Protein AF-A0AA38IHN2-F1 (afdb_monomer)

Secondary structure (DSSP, 8-state):
---EE-TTTSTT-TT---SEEETTEEE-----EE-HHHHHHEEEEEEE--TT-SBPEEEEEE--SHHHHHHHHHHHHHHHHHHHHHHHHHHHHHS--

Mean predicted aligned error: 12.65 Å

pLDDT: mean 80.94, std 10.24, range [51.09, 93.75]

Organism: NCBI:txid2755281

Nearest PDB structures (foldseek):
  2v0s-assembly1_A  TM=8.621E-01  e=1.136E-01  Homo sapiens
  7n94-assembly2_B  TM=8.777E-01  e=2.914E-01  Homo sapiens
  5neu-assembly1_A  TM=3.545E-01  e=6.604E+00  Homo sapiens

Foldseek 3Di:
DDKDWQACPWAARVVRAFFFQDPVGTHNPDIDIDDPVQRVFWNGWYWADDPPDRGTDIDIDGHDPVVVVVVVVVVVVVVVVCVVVVVVVVVVVVVPD

Sequence (97 aa):
MGWKILNGNKEGDEEGKWTYVGARGESIIDHGIGNEEAWEEIQSFKVVETLESDHMRVEIKIKGKEQEYEKQERRNERKEIEKKYGMKREFKDTEVD

Structure (mmCIF, N/CA/C/O backbone):
data_AF-A0AA38IHN2-F1
#
_entry.id   AF-A0AA38IHN2-F1
#
loop_
_atom_site.group_PDB
_atom_site.id
_atom_site.type_symbol
_atom_site.label_atom_id
_atom_site.label_alt_id
_atom_site.label_comp_id
_atom_site.label_asym_id
_atom_site.label_entity_id
_atom_site.label_seq_id
_atom_site.pdbx_PDB_ins_code
_atom_site.Cartn_x
_atom_site.Cartn_y
_atom_site.Cartn_z
_atom_site.occupancy
_atom_site.B_iso_or_equiv
_atom_site.auth_seq_id
_atom_site.auth_comp_id
_atom_site.auth_asym_id
_atom_site.auth_atom_id
_atom_site.pdbx_PDB_model_num
ATOM 1 N N . MET A 1 1 ? -16.774 -12.957 -0.681 1.00 64.69 1 MET A N 1
ATOM 2 C CA . MET A 1 1 ? -15.316 -12.984 -0.452 1.00 64.69 1 MET A CA 1
ATOM 3 C C . MET A 1 1 ? -14.628 -13.071 -1.798 1.00 64.69 1 MET A C 1
ATOM 5 O O . MET A 1 1 ? -14.840 -14.045 -2.508 1.00 64.69 1 MET A O 1
ATOM 9 N N . GLY A 1 2 ? -13.881 -12.037 -2.170 1.00 86.06 2 GLY A N 1
ATOM 10 C CA . GLY A 1 2 ? -13.110 -12.002 -3.409 1.00 86.06 2 GLY A CA 1
ATOM 11 C C . GLY A 1 2 ? -11.718 -11.441 -3.147 1.00 86.06 2 GLY A C 1
ATOM 12 O O . GLY A 1 2 ? -11.530 -10.670 -2.204 1.00 86.06 2 GLY A O 1
ATOM 13 N N . TRP A 1 3 ? -10.7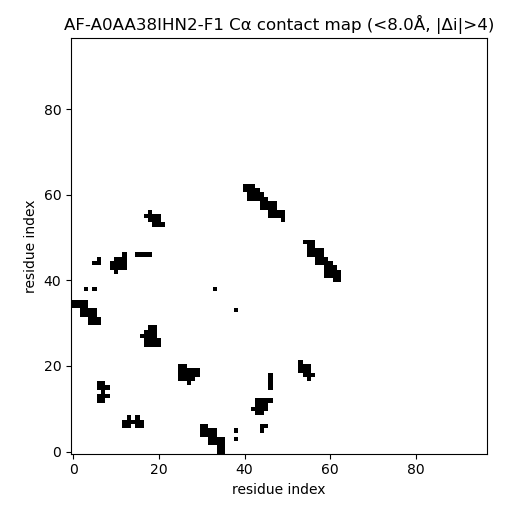60 -11.849 -3.971 1.00 90.75 3 TRP A N 1
ATOM 14 C CA . TRP A 1 3 ? -9.430 -11.254 -4.022 1.00 90.75 3 TRP A CA 1
ATOM 15 C C . TRP A 1 3 ? -9.429 -10.128 -5.053 1.00 90.75 3 TRP A C 1
ATOM 17 O O . TRP A 1 3 ? -10.032 -10.265 -6.119 1.00 90.75 3 TRP A O 1
ATOM 27 N N . LYS A 1 4 ? -8.773 -9.017 -4.730 1.00 89.75 4 LYS A N 1
ATOM 28 C CA . LYS A 1 4 ? -8.653 -7.838 -5.590 1.00 89.75 4 LYS A CA 1
ATOM 29 C C . LYS A 1 4 ? -7.180 -7.573 -5.882 1.00 89.75 4 LYS A C 1
ATOM 31 O O . LYS A 1 4 ? -6.344 -7.681 -4.985 1.00 89.75 4 LYS A O 1
ATOM 36 N N . ILE A 1 5 ? -6.880 -7.221 -7.130 1.00 90.44 5 ILE A N 1
ATOM 37 C CA . ILE A 1 5 ? -5.556 -6.748 -7.549 1.00 90.44 5 ILE A CA 1
ATOM 38 C C . ILE A 1 5 ? -5.451 -5.266 -7.188 1.00 90.44 5 ILE A C 1
ATOM 40 O O . ILE A 1 5 ? -6.369 -4.504 -7.477 1.00 90.44 5 ILE A O 1
ATOM 44 N N . LEU A 1 6 ? -4.353 -4.869 -6.548 1.00 90.44 6 LEU A N 1
ATOM 45 C CA . LEU A 1 6 ? -4.120 -3.501 -6.080 1.00 90.44 6 LEU A CA 1
ATOM 46 C C . LEU A 1 6 ? -3.524 -2.604 -7.171 1.00 90.44 6 LEU A C 1
ATOM 48 O O . LEU A 1 6 ? -3.957 -1.461 -7.302 1.00 90.44 6 LEU A O 1
ATOM 52 N N . ASN A 1 7 ? -2.580 -3.120 -7.967 1.00 89.25 7 ASN A N 1
ATOM 53 C CA . ASN A 1 7 ? -1.945 -2.380 -9.065 1.00 89.25 7 ASN A CA 1
ATOM 54 C C . ASN A 1 7 ? -3.011 -1.809 -10.011 1.00 89.25 7 ASN A C 1
ATOM 56 O O . ASN A 1 7 ? -3.925 -2.540 -10.408 1.00 89.25 7 ASN A O 1
ATOM 60 N N . GLY A 1 8 ? -2.918 -0.521 -10.350 1.00 86.06 8 GLY A N 1
ATOM 61 C CA . GLY A 1 8 ? -3.872 0.152 -11.245 1.00 86.06 8 GLY A CA 1
ATOM 62 C C . GLY A 1 8 ? -5.286 0.376 -10.689 1.00 86.06 8 GLY A C 1
ATOM 63 O O . GLY A 1 8 ? -6.044 1.154 -11.256 1.00 86.06 8 GLY A O 1
ATOM 64 N N . ASN A 1 9 ? -5.678 -0.293 -9.599 1.00 88.31 9 ASN A N 1
ATOM 65 C CA . ASN A 1 9 ? -7.052 -0.251 -9.080 1.00 88.31 9 ASN A CA 1
ATOM 66 C C . ASN A 1 9 ? -7.162 0.464 -7.727 1.00 88.31 9 ASN A C 1
ATOM 68 O O . ASN A 1 9 ? -8.264 0.835 -7.315 1.00 88.31 9 ASN A O 1
ATOM 72 N N . LYS A 1 10 ? -6.051 0.603 -6.998 1.00 90.00 10 LYS A N 1
ATOM 73 C CA . LYS A 1 10 ? -5.997 1.277 -5.701 1.00 90.00 10 LYS A CA 1
ATOM 74 C C . LYS A 1 10 ? -5.389 2.672 -5.850 1.00 90.00 10 LYS A C 1
ATOM 76 O O . LYS A 1 10 ? -4.482 2.883 -6.649 1.00 90.00 10 LYS A O 1
ATOM 81 N N . GLU A 1 11 ? -5.885 3.611 -5.049 1.00 87.81 11 GLU A N 1
ATOM 82 C CA . GLU A 1 11 ? -5.404 4.996 -5.015 1.00 87.81 11 GLU A CA 1
ATOM 83 C C . GLU A 1 11 ? -3.877 5.059 -4.823 1.00 87.81 11 GLU A C 1
ATOM 85 O O . GLU A 1 11 ? -3.319 4.378 -3.954 1.00 87.81 11 GLU A O 1
ATOM 90 N N . GLY A 1 12 ? -3.209 5.884 -5.634 1.00 81.38 12 GLY A N 1
ATOM 91 C CA . GLY A 1 12 ? -1.751 6.056 -5.628 1.00 81.38 12 GLY A CA 1
ATOM 92 C C . GLY A 1 12 ? -0.995 5.371 -6.774 1.00 81.38 12 GLY A C 1
ATOM 93 O O . GLY A 1 12 ? 0.172 5.701 -6.980 1.00 81.38 12 GLY A O 1
ATOM 94 N N . ASP A 1 13 ? -1.647 4.489 -7.540 1.00 80.56 13 ASP A N 1
ATOM 95 C CA . ASP A 1 13 ? -1.068 3.776 -8.695 1.00 80.56 13 ASP A CA 1
ATOM 96 C C . ASP A 1 13 ? -2.024 3.758 -9.896 1.00 80.56 13 ASP A C 1
ATOM 98 O O . ASP A 1 13 ? -2.131 2.763 -10.602 1.00 80.56 13 ASP A O 1
ATOM 102 N N . GLU A 1 14 ? -2.777 4.837 -10.108 1.00 71.19 14 GLU A N 1
ATOM 103 C CA . GLU A 1 14 ? -3.890 4.887 -11.073 1.00 71.19 14 GLU A CA 1
ATOM 104 C C . GLU A 1 14 ? -3.463 4.648 -12.531 1.00 71.19 14 GLU A C 1
ATOM 106 O O . GLU A 1 14 ? -4.252 4.162 -13.337 1.00 71.19 14 GLU A O 1
ATOM 111 N N . GLU A 1 15 ? -2.207 4.945 -12.868 1.00 68.38 15 GLU A N 1
ATOM 112 C CA . GLU A 1 15 ? -1.644 4.682 -14.197 1.00 68.38 15 GLU A CA 1
ATOM 113 C C . GLU A 1 15 ? -1.193 3.223 -14.378 1.00 68.38 15 GLU A C 1
ATOM 115 O O . GLU A 1 15 ? -1.010 2.791 -15.513 1.00 68.38 15 GLU A O 1
ATOM 120 N N . GLY A 1 16 ? -1.035 2.458 -13.288 1.00 64.81 16 GLY A N 1
ATOM 121 C CA . GLY A 1 16 ? -0.514 1.091 -13.309 1.00 64.81 16 GLY A CA 1
ATOM 122 C C . GLY A 1 16 ? 0.914 1.043 -13.846 1.00 64.81 16 GLY A C 1
ATOM 123 O O . GLY A 1 16 ? 1.140 0.715 -15.010 1.00 64.81 16 GLY A O 1
ATOM 124 N N . LYS A 1 17 ? 1.895 1.386 -13.007 1.00 65.50 17 LYS A N 1
ATOM 125 C CA . LYS A 1 17 ? 3.291 1.468 -13.460 1.00 65.50 17 LYS A CA 1
ATOM 126 C C . LYS A 1 17 ? 3.943 0.088 -13.576 1.00 65.50 17 LYS A C 1
ATOM 128 O O . LYS A 1 17 ? 3.613 -0.848 -12.844 1.00 65.50 17 LYS A O 1
ATOM 133 N N . TRP A 1 18 ? 4.894 -0.025 -14.502 1.00 74.31 18 TRP A N 1
ATOM 134 C CA . TRP A 1 18 ? 5.748 -1.202 -14.665 1.00 74.31 18 TRP A CA 1
A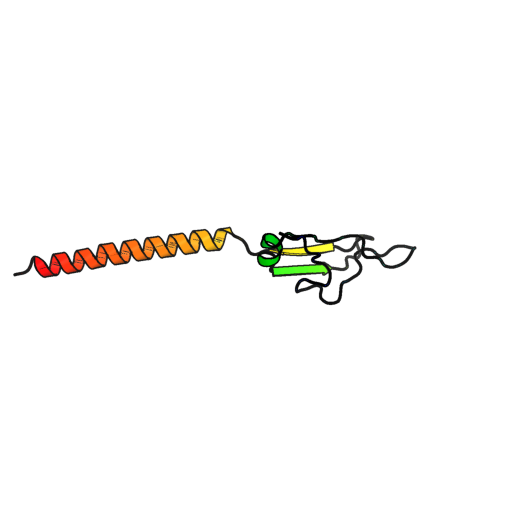TOM 135 C C . TRP A 1 18 ? 6.449 -1.535 -13.354 1.00 74.31 18 TRP A C 1
ATOM 137 O O . TRP A 1 18 ? 6.854 -0.628 -12.642 1.00 74.31 18 TRP A O 1
ATOM 147 N N . THR A 1 19 ? 6.624 -2.813 -13.029 1.00 73.19 19 THR A N 1
ATOM 148 C CA . THR A 1 19 ? 7.360 -3.211 -11.816 1.00 73.19 19 THR A CA 1
ATOM 149 C C . THR A 1 19 ? 8.745 -3.754 -12.123 1.00 73.19 19 THR A C 1
ATOM 151 O O . THR A 1 19 ? 9.500 -4.064 -11.211 1.00 73.19 19 THR A O 1
ATOM 154 N N . TYR A 1 20 ? 9.098 -3.847 -13.402 1.00 74.12 20 TYR A N 1
ATOM 155 C CA . TYR A 1 20 ? 10.376 -4.358 -13.861 1.00 74.12 20 TYR A CA 1
ATOM 156 C C . TYR A 1 20 ? 10.807 -3.672 -15.150 1.00 74.12 20 TYR A C 1
ATOM 158 O O . TYR A 1 20 ? 9.998 -3.495 -16.067 1.00 74.12 20 TYR A O 1
ATOM 166 N N . VAL A 1 21 ? 12.096 -3.348 -15.228 1.00 76.31 21 VAL A N 1
ATOM 167 C CA . VAL A 1 21 ? 12.741 -2.809 -16.426 1.00 76.31 21 VAL A CA 1
ATOM 168 C C . VAL A 1 21 ? 14.029 -3.584 -16.668 1.00 76.31 21 VAL A C 1
ATOM 170 O O . VAL A 1 21 ? 15.008 -3.444 -15.939 1.00 76.31 21 VAL A O 1
ATOM 173 N N . GLY A 1 22 ? 14.035 -4.403 -17.718 1.00 76.81 22 GLY A N 1
ATOM 174 C CA . GLY A 1 22 ? 15.188 -5.220 -18.087 1.00 76.81 22 GLY A CA 1
ATOM 175 C C . GLY A 1 22 ? 15.521 -5.142 -19.570 1.00 76.81 22 GLY A C 1
ATOM 176 O O . GLY A 1 22 ? 14.854 -4.477 -20.357 1.00 76.81 22 GLY A O 1
ATOM 177 N N . ALA A 1 23 ? 16.534 -5.901 -19.996 1.00 73.50 23 ALA A N 1
ATOM 178 C CA . ALA A 1 23 ? 16.995 -5.920 -21.392 1.00 73.50 23 ALA A CA 1
ATOM 179 C C . ALA A 1 23 ? 15.914 -6.334 -22.416 1.00 73.50 23 ALA A C 1
ATOM 181 O O . ALA A 1 23 ? 16.095 -6.146 -23.617 1.00 73.50 23 ALA A O 1
ATOM 182 N N . ARG A 1 24 ? 14.803 -6.923 -21.953 1.00 76.56 24 ARG A N 1
ATOM 183 C CA . ARG A 1 24 ? 13.658 -7.355 -22.771 1.00 76.56 24 ARG A CA 1
ATOM 184 C C . ARG A 1 24 ? 12.487 -6.363 -22.767 1.00 76.56 24 ARG A C 1
ATOM 186 O O . ARG A 1 24 ? 11.452 -6.680 -23.344 1.00 76.56 24 ARG A O 1
ATOM 193 N N . GLY A 1 25 ? 12.658 -5.191 -22.158 1.00 77.62 25 GLY A N 1
ATOM 194 C CA . GLY A 1 25 ? 11.632 -4.158 -22.038 1.00 77.62 25 GLY A CA 1
ATOM 195 C C . GLY A 1 25 ? 11.029 -4.063 -20.636 1.00 77.62 25 GLY A C 1
ATOM 196 O O . GLY A 1 25 ? 11.575 -4.590 -19.663 1.00 77.62 25 GLY A O 1
ATOM 197 N N . GLU A 1 26 ? 9.906 -3.356 -20.562 1.00 79.94 26 GLU A N 1
ATOM 198 C CA . GLU A 1 26 ? 9.177 -3.041 -19.332 1.00 79.94 26 GLU A CA 1
ATOM 199 C C . GLU A 1 26 ? 8.066 -4.075 -19.095 1.00 79.94 26 GLU A C 1
ATOM 201 O O . GLU A 1 26 ? 7.431 -4.557 -20.038 1.00 79.94 26 GLU A O 1
ATOM 206 N N . SER A 1 27 ? 7.849 -4.495 -17.848 1.00 78.56 27 SER A N 1
ATOM 207 C CA . SER A 1 27 ? 6.822 -5.490 -17.504 1.00 78.56 27 SER A CA 1
ATOM 208 C C . SER A 1 27 ? 6.253 -5.273 -16.102 1.00 78.56 27 SER A C 1
ATOM 210 O O . SER A 1 27 ? 6.909 -4.705 -15.232 1.00 78.56 27 SER A O 1
ATOM 212 N N . ILE A 1 28 ? 5.024 -5.744 -15.876 1.00 77.06 28 ILE A N 1
ATOM 213 C CA . ILE A 1 28 ? 4.415 -5.859 -14.543 1.00 77.06 28 ILE A CA 1
ATOM 214 C C . ILE A 1 28 ? 4.563 -7.319 -14.119 1.00 77.06 28 ILE A C 1
ATOM 216 O O . ILE A 1 28 ? 3.895 -8.192 -14.669 1.00 77.06 28 ILE A O 1
ATOM 220 N N . ILE A 1 29 ? 5.474 -7.591 -13.190 1.00 82.12 29 ILE A N 1
ATOM 221 C CA . ILE A 1 29 ? 5.728 -8.941 -12.657 1.00 82.12 29 ILE A CA 1
ATOM 222 C C . ILE A 1 29 ? 5.496 -9.031 -11.145 1.00 82.12 29 ILE A C 1
ATOM 224 O O . ILE A 1 29 ? 5.397 -10.131 -10.605 1.00 82.12 29 ILE A O 1
ATOM 228 N N . ASP A 1 30 ? 5.312 -7.888 -10.483 1.00 81.56 30 ASP A N 1
ATOM 229 C CA . ASP A 1 30 ? 5.056 -7.773 -9.053 1.00 81.56 30 ASP A CA 1
ATOM 230 C C . ASP A 1 30 ? 3.624 -7.269 -8.826 1.00 81.56 30 ASP A C 1
ATOM 232 O O . ASP A 1 30 ? 3.259 -6.145 -9.183 1.00 81.56 30 ASP A O 1
ATOM 236 N N . HIS A 1 31 ? 2.786 -8.110 -8.219 1.00 84.38 31 HIS A N 1
ATOM 237 C CA . HIS A 1 31 ? 1.375 -7.802 -7.990 1.00 84.38 31 HIS A CA 1
ATOM 238 C C . HIS A 1 31 ? 1.031 -7.738 -6.504 1.00 84.38 31 HIS A C 1
ATOM 240 O O . HIS A 1 31 ? 1.290 -8.671 -5.744 1.00 84.38 31 HIS A O 1
ATOM 246 N N . GLY A 1 32 ? 0.360 -6.660 -6.103 1.00 88.19 32 GLY A N 1
ATOM 247 C CA . GLY A 1 32 ? -0.337 -6.583 -4.828 1.00 88.19 32 GLY A CA 1
ATOM 248 C C . GLY A 1 32 ? -1.712 -7.238 -4.938 1.00 88.19 32 GLY A C 1
ATOM 249 O O . GLY A 1 32 ? -2.509 -6.856 -5.793 1.00 88.19 32 GLY A O 1
ATOM 250 N N . ILE A 1 33 ? -2.011 -8.204 -4.069 1.00 91.62 33 ILE A N 1
ATOM 251 C CA . ILE A 1 33 ? -3.316 -8.873 -4.007 1.00 91.62 33 ILE A CA 1
ATOM 252 C C . ILE A 1 33 ? -3.825 -8.809 -2.568 1.00 91.62 33 ILE A C 1
ATOM 254 O O . ILE A 1 33 ? -3.116 -9.187 -1.638 1.00 91.62 33 ILE A O 1
ATOM 258 N N . GLY A 1 34 ? -5.056 -8.334 -2.384 1.00 91.19 34 GLY A N 1
ATOM 259 C CA . GLY A 1 34 ? -5.692 -8.206 -1.073 1.00 91.19 34 GLY A CA 1
ATOM 260 C C . GLY A 1 34 ? -7.104 -8.776 -1.063 1.00 91.19 34 GLY A C 1
ATOM 261 O O . GLY A 1 34 ? -7.781 -8.811 -2.092 1.00 91.19 34 GLY A O 1
ATOM 262 N N . ASN A 1 35 ? -7.556 -9.237 0.102 1.00 93.19 35 ASN A N 1
ATOM 263 C CA . ASN A 1 35 ? -8.973 -9.504 0.323 1.00 93.19 35 ASN A CA 1
ATOM 264 C C . ASN A 1 35 ? -9.726 -8.175 0.542 1.00 93.19 35 ASN A C 1
ATOM 266 O O . ASN A 1 35 ? -9.146 -7.090 0.511 1.00 93.19 35 ASN A O 1
ATOM 270 N N . GLU A 1 36 ? -11.037 -8.256 0.746 1.00 91.31 36 GLU A N 1
ATOM 271 C CA . GLU A 1 36 ? -11.884 -7.076 0.940 1.00 91.31 36 GLU A CA 1
ATOM 272 C C . GLU A 1 36 ? -11.512 -6.260 2.189 1.00 91.31 36 GLU A C 1
ATOM 274 O O . GLU A 1 36 ? -11.429 -5.041 2.100 1.00 91.31 36 GLU A O 1
ATOM 279 N N . GLU A 1 37 ? -11.171 -6.917 3.301 1.00 89.56 37 GLU A N 1
ATOM 280 C CA . GLU A 1 37 ? -10.690 -6.243 4.519 1.00 89.56 37 GLU A CA 1
ATOM 281 C C . GLU A 1 37 ? -9.380 -5.479 4.260 1.00 89.56 37 GLU A C 1
ATOM 283 O O . GLU A 1 37 ? -9.279 -4.285 4.533 1.00 89.56 37 GLU A O 1
ATOM 288 N N . ALA A 1 38 ? -8.392 -6.131 3.639 1.00 89.94 38 ALA A N 1
ATOM 289 C CA . ALA A 1 38 ? -7.135 -5.482 3.283 1.00 89.94 38 ALA A CA 1
ATOM 290 C C . ALA A 1 38 ? -7.354 -4.313 2.312 1.00 89.94 38 ALA A C 1
ATOM 292 O O . ALA A 1 38 ? -6.689 -3.285 2.421 1.00 89.94 38 ALA A O 1
ATOM 293 N N . TRP A 1 39 ? -8.302 -4.436 1.379 1.00 89.88 39 TRP A N 1
ATOM 294 C CA . TRP A 1 39 ? -8.645 -3.358 0.454 1.00 89.88 39 TRP A CA 1
ATOM 295 C C . TRP A 1 39 ? -9.115 -2.092 1.176 1.00 89.88 39 TRP A C 1
ATOM 297 O O . TRP A 1 39 ? -8.759 -0.988 0.758 1.00 89.88 39 TRP A O 1
ATOM 307 N N . GLU A 1 40 ? -9.912 -2.241 2.233 1.00 89.50 40 GLU A N 1
ATOM 308 C CA . GLU A 1 40 ? -10.418 -1.125 3.036 1.00 89.50 40 GLU A CA 1
ATOM 309 C C . GLU A 1 40 ? -9.328 -0.499 3.914 1.00 89.50 40 GLU A C 1
ATOM 311 O O . GLU A 1 40 ? -9.297 0.718 4.101 1.00 89.50 40 GLU A O 1
ATOM 316 N N . GLU A 1 41 ? -8.404 -1.311 4.423 1.00 90.69 41 GLU A N 1
ATOM 317 C CA . GLU A 1 41 ? -7.338 -0.854 5.318 1.00 90.69 41 GLU A CA 1
ATOM 318 C C . GLU A 1 41 ? -6.169 -0.196 4.592 1.00 90.69 41 GLU A C 1
ATOM 320 O O . GLU A 1 41 ? -5.525 0.711 5.131 1.00 90.69 41 GLU A O 1
ATOM 325 N N . ILE A 1 42 ? -5.876 -0.638 3.370 1.00 91.94 42 ILE A N 1
ATOM 326 C CA . ILE A 1 42 ? -4.858 -0.015 2.533 1.00 91.94 42 ILE A CA 1
ATOM 327 C C . ILE A 1 42 ? -5.366 1.374 2.144 1.00 91.94 42 ILE A C 1
ATOM 329 O O . ILE A 1 42 ? -6.423 1.526 1.545 1.00 91.94 42 ILE A O 1
ATOM 333 N N . GLN A 1 43 ? -4.611 2.408 2.484 1.00 91.50 43 GLN A N 1
ATOM 334 C CA . GLN A 1 43 ? -4.898 3.790 2.112 1.00 91.50 43 GLN A CA 1
ATOM 335 C C . GLN A 1 43 ? -4.378 4.095 0.713 1.00 91.50 43 GLN A C 1
ATOM 337 O O . GLN A 1 43 ? -5.078 4.716 -0.072 1.00 91.50 43 GLN A O 1
ATOM 342 N N . SER A 1 44 ? -3.172 3.627 0.392 1.00 91.38 44 SER A N 1
ATOM 343 C CA . SER A 1 44 ? -2.587 3.812 -0.932 1.00 91.38 44 SER A CA 1
ATOM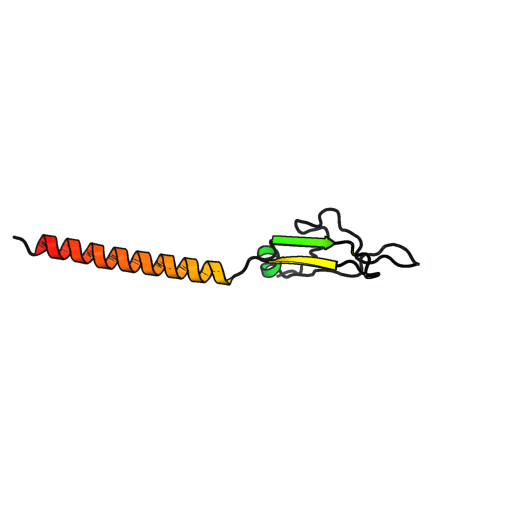 344 C C . SER A 1 44 ? -1.679 2.654 -1.305 1.00 91.38 44 SER A C 1
ATOM 346 O O . SER A 1 44 ? -1.025 2.063 -0.441 1.00 91.38 44 SER A O 1
ATOM 348 N N . PHE A 1 45 ? -1.587 2.391 -2.598 1.00 92.19 45 PHE A N 1
ATOM 349 C CA . PHE A 1 45 ? -0.640 1.463 -3.197 1.00 92.19 45 PHE A CA 1
ATOM 350 C C . PHE A 1 45 ? 0.058 2.208 -4.329 1.00 92.19 45 PHE A C 1
ATOM 352 O O . PHE A 1 45 ? -0.625 2.883 -5.086 1.00 92.19 45 PHE A O 1
ATOM 359 N N . LYS A 1 46 ? 1.389 2.142 -4.418 1.00 90.19 46 LYS A N 1
ATOM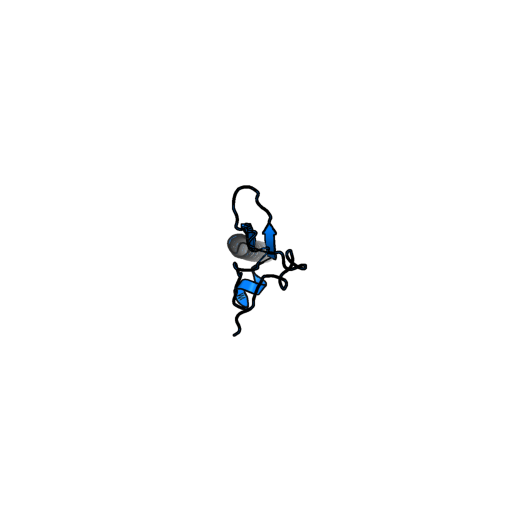 360 C CA . LYS A 1 46 ? 2.149 2.765 -5.509 1.00 90.19 46 LYS A CA 1
ATOM 361 C C . LYS A 1 46 ? 3.382 1.958 -5.871 1.00 90.19 46 LYS A C 1
ATOM 363 O O . LYS A 1 46 ? 4.052 1.412 -4.993 1.00 90.19 46 LYS A O 1
ATOM 368 N N . VAL A 1 47 ? 3.705 1.946 -7.154 1.00 86.75 47 VAL A N 1
ATOM 369 C CA . VAL A 1 47 ? 4.985 1.454 -7.657 1.00 86.75 47 VAL A CA 1
ATOM 370 C C . VAL A 1 47 ? 5.913 2.653 -7.852 1.00 86.75 47 VAL A C 1
ATOM 372 O O . VAL A 1 47 ? 5.536 3.671 -8.436 1.00 86.75 47 VAL A O 1
ATOM 375 N N . VAL A 1 48 ? 7.117 2.566 -7.295 1.00 84.25 48 VAL A N 1
ATOM 376 C CA . VAL A 1 48 ? 8.111 3.638 -7.261 1.00 84.25 48 VAL A CA 1
ATOM 377 C C . VAL A 1 48 ? 9.366 3.171 -7.984 1.00 84.25 48 VAL A C 1
ATOM 379 O O . VAL A 1 48 ? 9.958 2.152 -7.626 1.00 84.25 48 VAL A O 1
ATOM 382 N N . GLU A 1 49 ? 9.784 3.949 -8.979 1.00 79.38 49 GLU A N 1
ATOM 383 C CA . GLU A 1 49 ? 11.041 3.741 -9.692 1.00 79.38 49 GLU A CA 1
ATOM 384 C C . GLU A 1 49 ? 12.235 3.853 -8.740 1.00 79.38 49 GLU A C 1
ATOM 386 O O . GLU A 1 49 ? 12.346 4.793 -7.948 1.00 79.38 49 GLU A O 1
ATOM 391 N N . THR A 1 50 ? 13.154 2.896 -8.838 1.00 76.38 50 THR A N 1
ATOM 392 C CA . THR A 1 50 ? 14.410 2.889 -8.087 1.00 76.38 50 THR A CA 1
ATOM 393 C C . THR A 1 50 ? 15.556 2.576 -9.033 1.00 76.38 50 THR A C 1
ATOM 395 O O . THR A 1 50 ? 15.475 1.616 -9.787 1.00 76.38 50 THR A O 1
ATOM 398 N N . LEU A 1 51 ? 16.643 3.348 -8.978 1.00 71.88 51 LEU A N 1
ATOM 399 C CA . LEU A 1 51 ? 17.812 3.141 -9.850 1.00 71.88 51 LEU A CA 1
ATOM 400 C C . LEU A 1 51 ? 18.705 1.970 -9.400 1.00 71.88 51 LEU A C 1
ATOM 402 O O . LEU A 1 51 ? 19.645 1.603 -10.098 1.00 71.88 51 LEU A O 1
ATOM 406 N N . GLU A 1 52 ? 18.439 1.413 -8.218 1.00 75.75 52 GLU A N 1
ATOM 407 C CA . GLU A 1 52 ? 19.286 0.412 -7.560 1.00 75.75 52 GLU A CA 1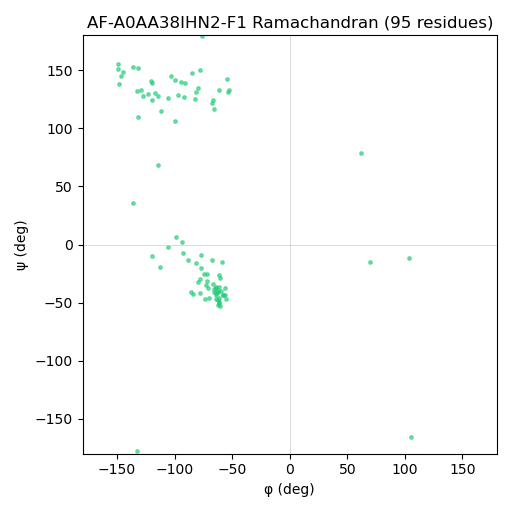
ATOM 408 C C . GLU A 1 52 ? 18.882 -1.038 -7.872 1.00 75.75 52 GLU A C 1
ATOM 410 O O . GLU A 1 52 ? 19.595 -1.964 -7.492 1.00 75.75 52 GLU A O 1
ATOM 415 N N . SER A 1 53 ? 17.757 -1.251 -8.562 1.00 80.06 53 SER A N 1
ATOM 416 C CA . SER A 1 53 ? 17.272 -2.577 -8.943 1.00 80.06 53 SER A CA 1
ATOM 417 C C . SER A 1 53 ? 16.586 -2.530 -10.305 1.00 80.06 53 SER A C 1
ATOM 419 O O . SER A 1 53 ? 15.982 -1.535 -10.691 1.00 80.06 53 SER A O 1
ATOM 421 N N . ASP A 1 54 ? 16.690 -3.639 -11.026 1.00 77.81 54 ASP A N 1
ATOM 422 C CA . ASP A 1 54 ? 15.898 -3.958 -12.209 1.00 77.81 54 ASP A CA 1
ATOM 423 C C . ASP A 1 54 ? 14.408 -4.190 -11.887 1.00 77.81 54 ASP A C 1
ATOM 425 O O . ASP A 1 54 ? 13.573 -4.148 -12.792 1.00 77.81 54 ASP A O 1
ATOM 429 N N . HIS A 1 55 ? 14.060 -4.354 -10.605 1.00 83.62 55 HIS A N 1
ATOM 430 C CA . HIS A 1 55 ? 12.695 -4.302 -10.088 1.00 83.62 55 HIS A CA 1
ATOM 431 C C . HIS A 1 55 ? 12.382 -2.946 -9.447 1.00 83.62 55 HIS A C 1
ATOM 433 O O . HIS A 1 55 ? 13.193 -2.361 -8.727 1.00 83.62 55 HIS A O 1
ATOM 439 N N . MET A 1 56 ? 11.158 -2.468 -9.657 1.00 83.00 56 MET A N 1
ATOM 440 C CA . MET A 1 56 ? 10.637 -1.275 -9.004 1.00 83.00 56 MET A CA 1
ATOM 441 C C . MET A 1 56 ? 10.062 -1.612 -7.631 1.00 83.00 56 MET A C 1
ATOM 443 O O . MET A 1 56 ? 9.488 -2.677 -7.396 1.00 83.00 56 MET A O 1
ATOM 447 N N . ARG A 1 57 ? 10.181 -0.666 -6.704 1.00 84.94 57 ARG A N 1
ATOM 448 C CA . ARG A 1 57 ? 9.716 -0.842 -5.332 1.00 84.94 57 ARG A CA 1
ATOM 449 C C . ARG A 1 57 ? 8.208 -0.640 -5.243 1.00 84.94 57 ARG A C 1
ATOM 451 O O . ARG A 1 57 ? 7.680 0.363 -5.706 1.00 84.94 57 ARG A O 1
ATOM 458 N N . VAL A 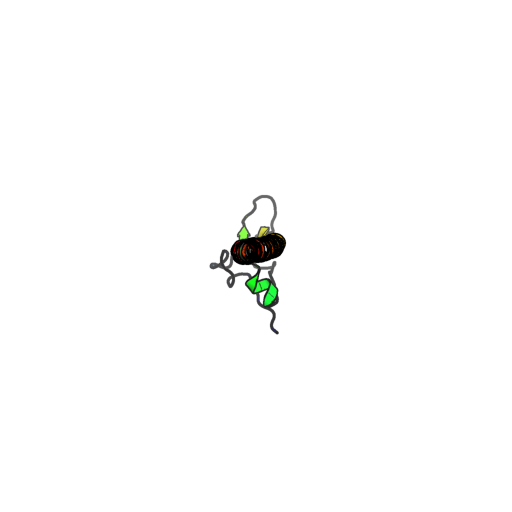1 58 ? 7.526 -1.530 -4.530 1.00 88.19 58 VAL A N 1
ATOM 459 C CA . VAL A 1 58 ? 6.127 -1.331 -4.134 1.00 88.19 58 VAL A CA 1
ATOM 460 C C . VAL A 1 58 ? 6.071 -0.654 -2.764 1.00 88.19 58 VAL A C 1
ATOM 462 O O . VAL A 1 58 ? 6.669 -1.129 -1.797 1.00 88.19 58 VAL A O 1
ATOM 465 N N . GLU A 1 59 ? 5.333 0.448 -2.661 1.00 89.69 59 GLU A N 1
ATOM 466 C CA . GLU A 1 59 ? 5.033 1.119 -1.397 1.00 89.69 59 GLU A CA 1
ATOM 467 C C . GLU A 1 59 ? 3.534 1.043 -1.091 1.00 89.69 59 GLU A C 1
ATOM 469 O O . GLU A 1 59 ? 2.686 1.426 -1.898 1.00 89.69 59 GLU A O 1
ATOM 474 N N . ILE A 1 60 ? 3.211 0.572 0.115 1.00 90.19 60 ILE A N 1
ATOM 475 C CA . ILE A 1 60 ? 1.839 0.396 0.595 1.00 90.19 60 ILE A CA 1
ATOM 476 C C . ILE A 1 60 ? 1.677 1.193 1.883 1.00 90.19 60 ILE A C 1
ATOM 478 O O . ILE A 1 60 ? 2.469 1.053 2.816 1.00 90.19 60 ILE A O 1
ATOM 482 N N . LYS A 1 61 ? 0.631 2.013 1.952 1.00 91.62 61 LYS A N 1
ATOM 483 C CA . LYS A 1 61 ? 0.235 2.711 3.176 1.00 91.62 61 LYS A CA 1
ATOM 484 C C . LYS A 1 61 ? -1.002 2.038 3.744 1.00 91.62 61 LYS A C 1
ATOM 486 O O . LYS A 1 61 ? -1.991 1.907 3.033 1.00 91.62 61 LYS A O 1
ATOM 491 N N . ILE A 1 62 ? -0.963 1.638 5.011 1.00 90.06 62 ILE A N 1
ATOM 492 C CA . ILE A 1 62 ? -2.057 0.921 5.682 1.00 90.06 62 ILE A CA 1
ATOM 493 C C . ILE A 1 62 ? -2.522 1.738 6.889 1.00 90.06 62 ILE A C 1
ATOM 495 O O . ILE A 1 62 ? -1.708 2.342 7.593 1.00 90.06 62 ILE A O 1
ATOM 499 N N . LYS A 1 63 ? -3.833 1.775 7.133 1.00 84.56 63 LYS A N 1
ATOM 500 C CA . LYS A 1 63 ? -4.414 2.383 8.332 1.00 84.56 63 LYS A CA 1
ATOM 501 C C . LYS A 1 63 ? -3.988 1.571 9.564 1.00 84.56 63 LYS A C 1
ATOM 503 O O . LYS A 1 63 ? -4.333 0.403 9.697 1.00 84.56 63 LYS A O 1
ATOM 508 N N . GLY A 1 64 ? -3.240 2.185 10.481 1.00 73.44 64 GLY A N 1
ATOM 509 C CA . GLY A 1 64 ? -2.847 1.533 11.735 1.00 73.44 64 GLY A CA 1
ATOM 510 C C . GLY A 1 64 ? -4.058 1.263 12.639 1.00 73.44 64 GLY A C 1
ATOM 511 O O . GLY A 1 64 ? -4.781 2.198 12.984 1.00 73.44 64 GLY A O 1
ATOM 512 N N . LYS A 1 65 ? -4.267 0.001 13.041 1.00 65.69 65 LYS A N 1
ATOM 513 C CA . LYS A 1 65 ? -5.399 -0.438 13.888 1.00 65.69 65 LYS A CA 1
ATOM 514 C C . LYS A 1 65 ? -5.297 0.025 15.351 1.00 65.69 65 LYS A C 1
ATOM 516 O O . LYS A 1 65 ? -6.309 0.207 16.022 1.00 65.69 65 LYS A O 1
ATOM 521 N N . GLU A 1 66 ? -4.082 0.267 15.834 1.00 59.47 66 GLU A N 1
ATOM 522 C CA . GLU A 1 66 ? -3.782 0.536 17.249 1.00 59.47 66 GLU A CA 1
ATOM 523 C C . GLU A 1 66 ? -4.380 1.866 17.753 1.00 59.47 66 GLU A C 1
ATOM 525 O O . GLU A 1 66 ? -4.892 1.956 18.867 1.00 59.47 66 GLU A O 1
ATOM 530 N N . GLN A 1 67 ? -4.446 2.893 16.897 1.00 56.44 67 GLN A N 1
ATOM 531 C CA . GLN A 1 67 ? -4.935 4.215 17.306 1.00 56.44 67 GLN A CA 1
ATOM 532 C C . GLN A 1 67 ? -6.456 4.291 17.497 1.00 56.44 67 GLN A C 1
ATOM 534 O O . GLN A 1 67 ? -6.928 5.173 18.217 1.00 56.44 67 GLN A O 1
ATOM 539 N N . GLU A 1 68 ? -7.238 3.432 16.837 1.00 61.12 68 GLU A N 1
ATOM 540 C CA . GLU A 1 68 ? -8.700 3.444 16.974 1.00 61.12 68 GLU A CA 1
ATOM 541 C C . GLU A 1 68 ? -9.146 2.776 18.271 1.00 61.12 68 GLU A C 1
ATOM 543 O O . GLU A 1 68 ? -9.980 3.346 18.973 1.00 61.12 68 GLU A O 1
ATOM 548 N N . TYR A 1 69 ? -8.5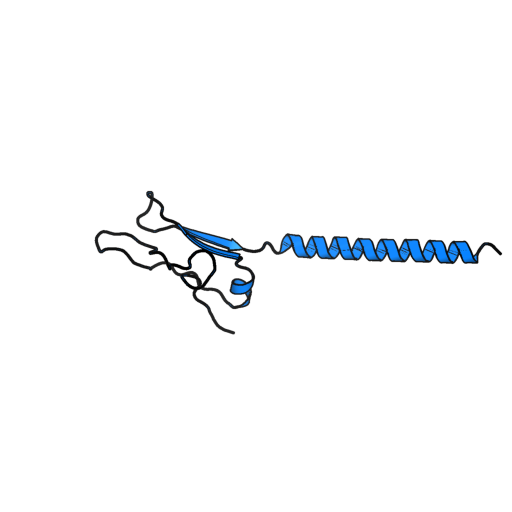34 1.647 18.640 1.00 64.12 69 TYR A N 1
ATOM 549 C CA . TYR A 1 69 ? -8.853 0.937 19.881 1.00 64.12 69 TYR A CA 1
ATOM 550 C C . TYR A 1 69 ? -8.557 1.797 21.114 1.00 64.12 69 TYR A C 1
ATOM 552 O 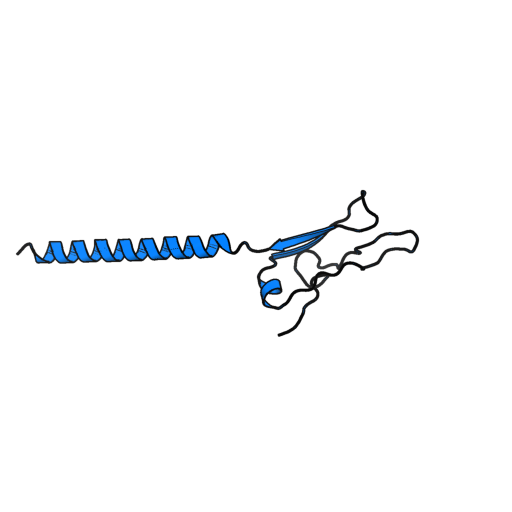O . TYR A 1 69 ? -9.436 2.008 21.949 1.00 64.12 69 TYR A O 1
ATOM 560 N N . GLU A 1 70 ? -7.374 2.413 21.175 1.00 71.00 70 GLU A N 1
ATOM 561 C CA . GLU A 1 70 ? -7.030 3.316 22.277 1.00 71.00 70 GLU A CA 1
ATOM 562 C C . GLU A 1 70 ? -7.918 4.569 22.324 1.00 71.00 70 GLU A C 1
ATOM 564 O O . GLU A 1 70 ? -8.248 5.082 23.394 1.00 71.00 70 GLU A O 1
ATOM 569 N N . LYS A 1 71 ? -8.298 5.130 21.164 1.00 75.56 71 LYS A N 1
ATOM 570 C CA . LYS A 1 71 ? -9.231 6.271 21.119 1.00 75.56 71 LYS A CA 1
ATOM 571 C C . LYS A 1 71 ? -10.619 5.865 21.612 1.00 75.56 71 LYS A C 1
ATOM 573 O O . LYS A 1 71 ? -11.260 6.661 22.301 1.00 75.56 71 LYS A O 1
ATOM 578 N N . GLN A 1 72 ? -11.067 4.658 21.277 1.00 81.31 72 GLN A N 1
ATOM 579 C CA . GLN A 1 72 ? -12.331 4.091 21.734 1.00 81.31 72 GLN A CA 1
ATOM 580 C C . GLN A 1 72 ? -12.322 3.901 23.257 1.00 81.31 72 GLN A C 1
ATOM 582 O O . GLN A 1 72 ? -13.255 4.350 23.923 1.00 81.31 72 GLN A O 1
ATOM 587 N N . GLU A 1 73 ? -11.254 3.322 23.817 1.00 83.44 73 GLU A N 1
ATOM 588 C CA . GLU A 1 73 ? -11.095 3.148 25.267 1.00 83.44 73 GLU A CA 1
ATOM 589 C C . GLU A 1 73 ? -11.079 4.483 26.006 1.00 83.44 73 GLU A C 1
ATOM 591 O O . GLU A 1 73 ? -11.902 4.688 26.898 1.00 83.44 73 GLU A O 1
ATOM 596 N N . ARG A 1 74 ? -10.255 5.446 25.567 1.00 85.81 74 ARG A N 1
ATOM 597 C CA . ARG A 1 74 ? -10.220 6.794 26.166 1.00 85.81 74 ARG A CA 1
ATOM 598 C C . ARG A 1 74 ? -11.594 7.470 26.146 1.00 85.81 74 ARG A C 1
ATOM 600 O O . ARG A 1 74 ? -11.963 8.182 27.081 1.00 85.81 74 ARG A O 1
ATOM 607 N N . ARG A 1 75 ? -12.379 7.265 25.082 1.00 89.12 75 ARG A N 1
ATOM 608 C CA . ARG A 1 75 ? -13.742 7.809 24.975 1.00 89.12 75 ARG A CA 1
ATOM 609 C C . ARG A 1 75 ? -14.713 7.111 25.929 1.00 89.12 75 ARG A C 1
ATOM 611 O O . ARG A 1 75 ? -15.591 7.781 26.470 1.00 89.12 75 ARG A O 1
ATOM 618 N N . ASN A 1 76 ? -14.570 5.804 26.126 1.00 92.44 76 ASN A N 1
ATOM 619 C CA . ASN A 1 76 ? -15.393 5.034 27.054 1.00 92.44 76 ASN A CA 1
ATOM 620 C C . ASN A 1 76 ? -15.067 5.383 28.512 1.00 92.44 76 ASN A C 1
ATOM 622 O O . ASN A 1 76 ? -15.987 5.693 29.264 1.00 92.44 76 ASN A O 1
ATOM 626 N N . GLU A 1 77 ? -13.786 5.462 28.882 1.00 92.44 77 GLU A N 1
ATOM 627 C CA . GLU A 1 77 ? -13.362 5.911 30.216 1.00 92.44 77 GLU A CA 1
ATOM 628 C C . GLU A 1 77 ? -13.914 7.299 30.549 1.00 92.44 77 GLU A C 1
ATOM 630 O O . GLU A 1 77 ? -14.443 7.522 31.638 1.00 92.44 77 GLU A O 1
ATOM 635 N N . ARG A 1 78 ? -13.861 8.235 29.593 1.00 91.44 78 ARG A N 1
ATOM 636 C CA . ARG A 1 78 ? -14.380 9.591 29.801 1.00 91.44 78 ARG A CA 1
ATOM 637 C C . ARG A 1 78 ? -15.887 9.609 30.077 1.00 91.44 78 ARG A C 1
ATOM 639 O O . ARG A 1 78 ? -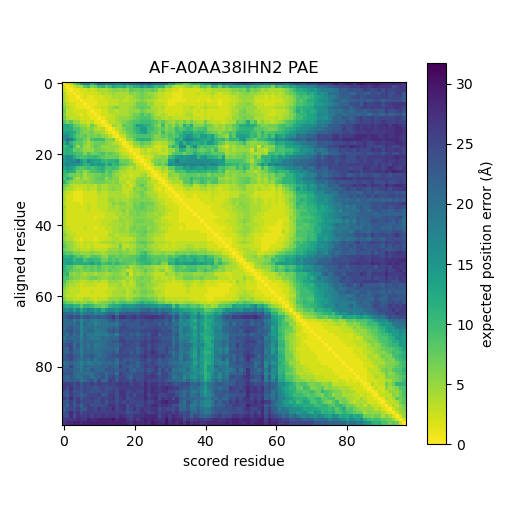16.322 10.336 30.965 1.00 91.44 78 ARG A O 1
ATOM 646 N N . LYS A 1 79 ? -16.669 8.788 29.366 1.00 93.06 79 LYS A N 1
ATOM 647 C CA . LYS A 1 79 ? -18.120 8.652 29.595 1.00 93.06 79 LYS A CA 1
ATOM 648 C C . LYS A 1 79 ? -18.433 8.049 30.965 1.00 93.06 79 LYS A C 1
ATOM 650 O O . LYS A 1 79 ? -19.350 8.517 31.635 1.00 93.06 79 LYS A O 1
ATOM 655 N N . GLU A 1 80 ? -17.674 7.041 31.391 1.00 93.62 80 GLU A N 1
ATOM 656 C CA . GLU A 1 80 ? -17.831 6.424 32.716 1.00 93.62 80 GLU A CA 1
ATOM 657 C C . GLU A 1 80 ? -17.517 7.419 33.842 1.00 93.62 80 GLU A C 1
ATOM 659 O O . GLU A 1 80 ? -18.258 7.522 34.824 1.00 93.62 80 GLU A O 1
ATOM 664 N N . ILE A 1 81 ? -16.461 8.221 33.673 1.00 93.75 81 ILE A N 1
ATOM 665 C CA . ILE A 1 81 ? -16.112 9.312 34.588 1.00 93.75 81 ILE A CA 1
ATOM 666 C C . ILE A 1 81 ? -17.250 10.340 34.651 1.00 93.75 81 ILE A C 1
ATOM 668 O O . ILE A 1 81 ? -17.737 10.643 35.741 1.00 93.75 81 ILE A O 1
ATOM 672 N N . GLU A 1 82 ? -17.719 10.849 33.510 1.00 92.44 82 GLU A N 1
ATOM 673 C CA . GLU A 1 82 ? -18.807 11.837 33.456 1.00 92.44 82 GLU A CA 1
ATOM 674 C C . GLU A 1 82 ? -20.086 11.321 34.125 1.00 92.44 82 GLU A C 1
ATOM 676 O O . GLU A 1 82 ? -20.679 12.029 34.940 1.00 92.44 82 GLU A O 1
ATOM 681 N N . LYS A 1 83 ? -20.459 10.060 33.878 1.00 92.06 83 LYS A N 1
ATOM 682 C CA . LYS A 1 83 ? -21.611 9.416 34.520 1.00 92.06 83 LYS A CA 1
ATOM 683 C C . LYS A 1 83 ? -21.446 9.336 36.039 1.00 92.06 83 LYS A C 1
ATOM 685 O O . LYS A 1 83 ? -22.360 9.697 36.777 1.00 92.06 83 LYS A O 1
ATOM 690 N N . LYS A 1 84 ? -20.270 8.922 36.522 1.00 89.56 84 LYS A N 1
ATOM 691 C CA . LYS A 1 84 ? -19.971 8.789 37.957 1.00 89.56 84 LYS A CA 1
ATOM 692 C C . LYS A 1 84 ? -20.015 10.129 38.693 1.00 89.56 84 LYS A C 1
ATOM 694 O O . LYS A 1 84 ? -20.548 10.204 39.800 1.00 89.56 84 LYS A O 1
ATOM 699 N N . TYR A 1 85 ? -19.438 11.179 38.110 1.00 85.75 85 TYR A N 1
ATOM 700 C CA . TYR A 1 85 ? -19.430 12.510 38.722 1.00 85.75 85 TYR A CA 1
ATOM 701 C C . TYR A 1 85 ? -20.768 13.242 38.566 1.00 85.75 85 TYR A C 1
ATOM 703 O O . TYR A 1 85 ? -21.113 14.016 39.456 1.00 85.75 85 TYR A O 1
ATOM 711 N N . GLY A 1 86 ? -21.530 12.975 37.500 1.00 82.06 86 GLY A N 1
ATOM 712 C CA . GLY A 1 86 ? -22.910 13.441 37.343 1.00 82.06 86 GLY A CA 1
ATOM 713 C C . GLY A 1 86 ? -23.824 12.883 38.433 1.00 82.06 86 GLY A C 1
ATOM 714 O O . GLY A 1 86 ? -24.407 13.659 39.183 1.00 82.06 86 GLY A O 1
ATOM 715 N N . MET A 1 87 ? -23.823 11.558 38.627 1.00 71.31 87 MET A N 1
ATOM 716 C CA . MET A 1 87 ? -24.580 10.898 39.704 1.00 71.31 87 MET A CA 1
ATOM 717 C C . MET A 1 87 ? -24.213 11.463 41.080 1.00 71.31 87 MET A C 1
ATOM 719 O O . MET A 1 87 ? -25.082 11.801 41.872 1.00 71.31 87 MET A O 1
ATOM 723 N N . LYS A 1 88 ? -22.914 11.621 41.375 1.00 70.69 88 LYS A N 1
ATOM 724 C CA . LYS A 1 88 ? -22.468 12.172 42.666 1.00 70.69 88 LYS A CA 1
ATOM 725 C C . LYS A 1 88 ? -22.965 13.593 42.943 1.00 70.69 88 LYS A C 1
ATOM 727 O O . LYS A 1 88 ? -23.064 13.948 44.112 1.00 70.69 88 LYS A O 1
ATOM 732 N N . ARG A 1 89 ? -23.207 14.412 41.914 1.00 70.62 89 ARG A N 1
ATOM 733 C CA . ARG A 1 89 ? -23.780 15.756 42.091 1.00 70.62 89 ARG A CA 1
ATOM 734 C C . ARG A 1 89 ? -25.263 15.662 42.430 1.00 70.62 89 ARG A C 1
ATOM 736 O O . ARG A 1 89 ? -25.657 16.221 43.439 1.00 70.62 89 ARG A O 1
ATOM 743 N N . GLU A 1 90 ? -26.016 14.852 41.689 1.00 70.62 90 GLU A N 1
ATOM 744 C CA . GLU A 1 90 ? -27.446 14.629 41.942 1.00 70.62 90 GLU A CA 1
ATOM 745 C C . GLU A 1 90 ? -27.714 14.099 43.359 1.00 70.62 90 GLU A C 1
ATOM 747 O O . GLU A 1 90 ? -28.580 14.624 44.047 1.00 70.62 90 GLU A O 1
ATOM 752 N N . PHE A 1 91 ? -26.918 13.134 43.840 1.00 68.62 91 PHE A N 1
ATOM 753 C CA . PHE A 1 91 ? -27.042 12.629 45.216 1.00 68.62 91 PHE A CA 1
ATOM 754 C C . PHE A 1 91 ? -26.734 13.696 46.274 1.00 68.62 91 PHE A C 1
ATOM 756 O O . PHE A 1 91 ? -27.375 13.734 47.321 1.00 68.62 91 PHE A O 1
ATOM 763 N N . LYS A 1 92 ? -25.765 14.575 45.999 1.00 67.75 92 LYS A N 1
ATOM 764 C CA . LYS A 1 92 ? -25.387 15.651 46.917 1.00 67.75 92 LYS A CA 1
ATOM 765 C C . LYS A 1 92 ? -26.452 16.746 46.976 1.00 67.75 92 LYS A C 1
ATOM 767 O O . LYS A 1 92 ? -26.616 17.344 48.028 1.00 67.75 92 LYS A O 1
ATOM 772 N N . ASP A 1 93 ? -27.173 16.976 45.883 1.00 68.81 93 ASP A N 1
ATOM 773 C CA . ASP A 1 93 ? -28.268 17.945 45.829 1.00 68.81 93 ASP A CA 1
ATOM 774 C C . ASP A 1 93 ? -29.553 17.404 46.495 1.00 68.81 93 ASP A C 1
ATOM 776 O O . ASP A 1 93 ? -30.384 18.190 46.930 1.00 68.81 93 ASP A O 1
ATOM 780 N N . THR A 1 94 ? -29.699 16.078 46.650 1.00 70.00 94 THR A N 1
ATOM 781 C CA . THR A 1 94 ? -30.818 15.439 47.382 1.00 70.00 94 THR A CA 1
ATOM 782 C C . THR A 1 94 ? -30.599 15.249 48.889 1.00 70.00 94 THR A C 1
ATOM 784 O O . THR A 1 94 ? -31.547 14.923 49.594 1.00 70.00 94 THR A O 1
ATOM 787 N N . GLU A 1 95 ? -29.371 15.407 49.396 1.00 64.62 95 GLU A N 1
ATOM 788 C CA . GLU A 1 95 ? -29.039 15.270 50.831 1.00 64.62 95 GLU A CA 1
ATOM 789 C C . GLU A 1 95 ? -29.065 16.614 51.592 1.00 64.62 95 GLU A C 1
ATOM 791 O O . GLU A 1 95 ? -28.758 16.659 52.784 1.00 64.62 95 GLU A O 1
ATOM 796 N N . VAL A 1 96 ? -29.410 17.711 50.911 1.00 59.78 96 VAL A N 1
ATOM 797 C CA . VAL A 1 96 ? -29.493 19.067 51.475 1.00 59.78 96 VAL A CA 1
ATOM 798 C C . VAL A 1 96 ? -30.952 19.538 51.441 1.00 59.78 96 VAL A C 1
ATOM 800 O O . VAL A 1 96 ? -31.287 20.430 50.674 1.00 59.78 96 VAL A O 1
ATOM 803 N N . ASP A 1 97 ? -31.807 18.919 52.255 1.00 51.09 97 ASP A N 1
ATOM 804 C CA . ASP A 1 97 ? -33.143 19.409 52.645 1.00 51.09 97 ASP A CA 1
ATOM 805 C C . ASP A 1 97 ? -33.453 18.979 54.090 1.00 51.09 97 ASP A C 1
ATOM 807 O O . ASP A 1 97 ? -33.200 17.797 54.431 1.00 51.09 97 ASP A O 1
#

InterPro domains:
  IPR036691 Endonuclease/exonuclease/phosphatase superfamily [G3DSA:3.60.10.10] (1-64)

Solvent-accessible surface area (backbone atoms only — not comparable to full-atom values): 5716 Å² total; per-residue (Å²): 142,60,80,43,66,37,70,40,69,29,55,72,18,70,86,44,66,60,26,29,55,54,101,89,48,75,38,76,83,73,81,50,73,33,45,66,68,51,57,70,38,40,69,33,36,29,67,42,89,45,95,89,46,57,50,37,46,78,49,75,42,65,64,70,69,68,64,54,56,54,51,51,50,55,53,50,52,51,51,53,50,51,53,54,56,50,53,55,48,58,56,56,64,70,72,71,125

Radius of gyration: 25.51 Å; Cα contacts (8 Å, |Δi|>4): 117; chains: 1; bounding box: 52×32×75 Å